Protein AF-A0A3N5F627-F1 (afdb_monomer_lite)

Foldseek 3Di:
DDDDPDDPDPDPVPDDAQADPDWDADPVGDTGRPNDHAEEDEQEADPPLLVDPVSVVVSCCVRVVVVVVVCVVVVPPHHHYDYDDDPSCVVPVD

Sequence (94 aa):
MKLTDTMAYSSPEEMMFGSAKKPVVTRDGLTIGGGLVIPEIVSHPRPGSEQTIKILLREFERANGDALERCVVVGHPAIVLENEHVFQMTHNPE

Structure (mmCIF, N/CA/C/O backbone):
data_AF-A0A3N5F627-F1
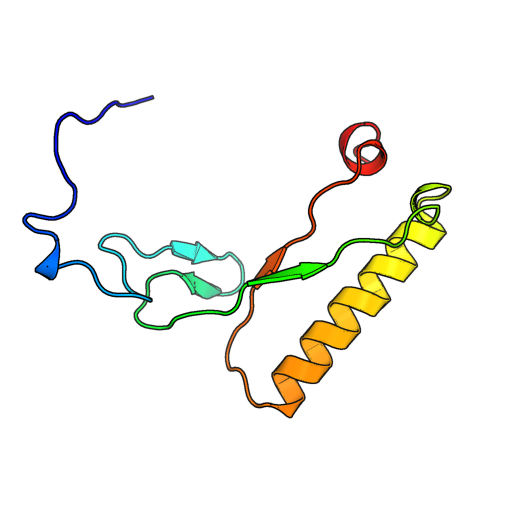#
_entry.id   AF-A0A3N5F627-F1
#
loop_
_atom_site.group_PDB
_atom_site.id
_atom_site.type_symbol
_atom_site.label_atom_id
_atom_site.label_alt_id
_atom_site.label_comp_id
_atom_site.label_asym_id
_atom_site.label_entity_id
_atom_site.label_seq_id
_atom_site.pdbx_PDB_ins_code
_atom_site.Cartn_x
_atom_site.Cartn_y
_atom_site.Cartn_z
_atom_site.occupancy
_atom_site.B_iso_or_equiv
_atom_site.auth_seq_id
_atom_site.auth_comp_id
_atom_site.auth_asym_id
_atom_site.auth_atom_id
_atom_site.pdbx_PDB_model_num
ATOM 1 N N . MET A 1 1 ? -25.882 -0.628 -5.934 1.00 73.56 1 MET A N 1
ATOM 2 C CA . MET A 1 1 ? -25.083 -0.052 -4.829 1.00 73.56 1 MET A CA 1
ATOM 3 C C . MET A 1 1 ? -26.037 0.327 -3.706 1.00 73.56 1 MET A C 1
ATOM 5 O O . MET A 1 1 ? -27.055 0.939 -4.004 1.00 73.56 1 MET A O 1
ATOM 9 N N . LYS A 1 2 ? -25.776 -0.079 -2.458 1.00 90.12 2 LYS A N 1
ATOM 10 C CA . LYS A 1 2 ? -26.602 0.327 -1.310 1.00 90.12 2 LYS A CA 1
ATOM 11 C C . LYS A 1 2 ? -26.024 1.621 -0.742 1.00 90.12 2 LYS A C 1
ATOM 13 O O . LYS A 1 2 ? -24.860 1.635 -0.357 1.00 90.12 2 LYS A O 1
ATOM 18 N N . LEU A 1 3 ? -26.817 2.686 -0.739 1.00 93.25 3 LEU A N 1
ATOM 19 C CA . LEU A 1 3 ? -26.440 3.951 -0.109 1.00 93.25 3 LEU A CA 1
ATOM 20 C C . LEU A 1 3 ? -26.669 3.867 1.408 1.00 93.25 3 LEU A C 1
ATOM 22 O O . LEU A 1 3 ? -27.472 3.052 1.867 1.00 93.25 3 LEU A O 1
ATOM 26 N N . THR A 1 4 ? -25.945 4.687 2.169 1.00 93.19 4 THR A N 1
ATOM 27 C CA . THR A 1 4 ? -26.111 4.835 3.622 1.00 93.19 4 THR A CA 1
ATOM 28 C C . THR A 1 4 ? -26.451 6.282 3.954 1.00 93.19 4 THR A C 1
ATOM 30 O O . THR A 1 4 ? -25.851 7.200 3.401 1.00 93.19 4 THR A O 1
ATOM 33 N N . ASP A 1 5 ? -27.406 6.465 4.855 1.00 96.38 5 ASP A N 1
ATOM 34 C CA . ASP A 1 5 ? -27.791 7.723 5.503 1.00 96.38 5 ASP A CA 1
ATOM 35 C C . ASP A 1 5 ? -27.338 7.767 6.976 1.00 96.38 5 ASP A C 1
ATOM 37 O O . ASP A 1 5 ? -27.676 8.688 7.716 1.00 96.38 5 ASP A O 1
ATOM 41 N N . THR A 1 6 ? -26.545 6.777 7.402 1.00 96.19 6 THR A N 1
ATOM 42 C CA . THR A 1 6 ? -26.024 6.645 8.769 1.00 96.19 6 THR A CA 1
ATOM 43 C C . THR A 1 6 ? -24.500 6.651 8.807 1.00 96.19 6 THR A C 1
ATOM 45 O O . THR A 1 6 ? -23.829 6.245 7.850 1.00 96.19 6 THR A O 1
ATOM 48 N N . MET A 1 7 ? -23.957 7.082 9.948 1.00 96.12 7 MET A N 1
ATOM 49 C CA . MET A 1 7 ? -22.527 7.041 10.244 1.00 96.12 7 MET A CA 1
ATOM 50 C C . MET A 1 7 ? -22.132 5.684 10.828 1.00 96.12 7 MET A C 1
ATOM 52 O O . MET A 1 7 ? -22.847 5.108 11.645 1.00 96.12 7 MET A O 1
ATOM 56 N N . ALA A 1 8 ? -20.959 5.178 10.438 1.00 96.00 8 ALA A N 1
ATOM 57 C CA . ALA A 1 8 ? -20.427 3.936 10.998 1.00 96.00 8 ALA A CA 1
ATOM 58 C C . ALA A 1 8 ? -19.998 4.093 12.470 1.00 96.00 8 ALA A C 1
ATOM 60 O O . ALA A 1 8 ? -20.060 3.127 13.230 1.00 96.00 8 ALA A O 1
ATOM 61 N N . TYR A 1 9 ? -19.573 5.290 12.876 1.00 97.25 9 TYR A N 1
ATOM 62 C CA . TYR A 1 9 ? -19.148 5.642 14.233 1.00 97.25 9 TYR A CA 1
ATOM 63 C C . TYR A 1 9 ? -20.165 6.583 14.881 1.00 97.25 9 TYR A C 1
ATOM 65 O O . TYR A 1 9 ? -20.757 7.405 14.181 1.00 97.25 9 TYR A O 1
ATOM 73 N N . SER A 1 10 ? -20.371 6.460 16.196 1.00 96.56 10 SER A N 1
ATOM 74 C CA . SER A 1 10 ? -21.312 7.319 16.939 1.00 96.56 10 SER A CA 1
ATOM 75 C C . SER A 1 10 ? -20.752 8.720 17.152 1.00 96.56 10 SER A C 1
ATOM 77 O O . SER A 1 10 ? -21.510 9.684 17.221 1.00 96.56 10 SER A O 1
ATOM 79 N N . SER A 1 11 ? -19.427 8.820 17.273 1.00 97.62 11 SER A N 1
ATOM 80 C CA . SER A 1 11 ? -18.711 10.071 17.477 1.00 97.62 11 SER A CA 1
ATOM 81 C C . SER A 1 11 ? -17.287 10.003 16.898 1.00 97.62 11 SER A C 1
ATOM 83 O O . SER A 1 11 ? -16.766 8.903 16.674 1.00 97.62 11 SER A O 1
ATOM 85 N N . PRO A 1 12 ? -16.643 11.153 16.632 1.00 96.62 12 PRO A N 1
ATOM 86 C CA . PRO A 1 12 ? -15.265 11.202 16.141 1.00 96.62 12 PRO A CA 1
ATOM 87 C C . PRO A 1 12 ? -14.243 10.593 17.108 1.00 96.62 12 PRO A C 1
ATOM 89 O O . PRO A 1 12 ? -13.232 10.056 16.668 1.00 96.62 12 PRO A O 1
ATOM 92 N N . GLU A 1 13 ? -14.504 10.640 18.415 1.00 97.50 13 GLU A N 1
ATOM 93 C CA . GLU A 1 13 ? -13.606 10.128 19.458 1.00 97.50 13 GLU A CA 1
ATOM 94 C C . GLU A 1 13 ? -13.459 8.597 19.419 1.00 97.50 13 GLU A C 1
ATOM 96 O O . GLU A 1 13 ? -12.483 8.060 19.936 1.00 97.50 13 GLU A O 1
ATOM 101 N N . GLU A 1 14 ? -14.396 7.881 18.785 1.00 96.94 14 GLU A N 1
ATOM 102 C CA . GLU A 1 14 ? -14.280 6.436 18.548 1.00 96.94 14 GLU A CA 1
ATOM 103 C C . GLU A 1 14 ? -13.297 6.085 17.414 1.00 96.94 14 GLU A C 1
ATOM 105 O O . GLU A 1 14 ? -12.960 4.911 17.230 1.00 96.94 14 GLU A O 1
ATOM 110 N N . MET A 1 15 ? -12.872 7.061 16.605 1.00 97.38 15 MET A N 1
ATOM 111 C CA . MET A 1 15 ? -12.019 6.829 15.440 1.00 97.38 15 MET A CA 1
ATOM 112 C C . MET A 1 15 ? -10.540 6.848 15.836 1.00 97.38 15 MET A C 1
ATOM 114 O O . MET A 1 15 ? -10.041 7.826 16.382 1.00 97.38 15 MET A O 1
ATOM 118 N N . MET A 1 16 ? -9.820 5.773 15.509 1.00 96.69 16 MET A N 1
ATOM 119 C CA . MET A 1 16 ? -8.410 5.595 15.866 1.00 96.69 16 MET A CA 1
ATOM 120 C C . MET A 1 16 ? -7.611 5.055 14.677 1.00 96.69 16 MET A C 1
ATOM 122 O O . MET A 1 16 ? -8.029 4.093 14.025 1.00 96.69 16 MET A O 1
ATOM 126 N N . PHE A 1 17 ? -6.437 5.641 14.415 1.00 97.88 17 PHE A N 1
ATOM 127 C CA . PHE A 1 17 ? -5.536 5.184 13.353 1.00 97.88 17 PHE A CA 1
ATOM 128 C C . PHE A 1 17 ? -5.176 3.703 13.507 1.00 97.88 17 PHE A C 1
ATOM 130 O O . PHE A 1 17 ? -4.992 3.198 14.612 1.00 97.88 17 PHE A O 1
ATOM 137 N N . GLY A 1 18 ? -5.084 3.003 12.375 1.00 96.88 18 GLY A N 1
ATOM 138 C CA . GLY A 1 18 ? -4.773 1.573 12.333 1.00 96.88 18 GLY A CA 1
ATOM 139 C C . GLY A 1 18 ? -5.948 0.657 12.684 1.00 96.88 18 GLY A C 1
ATOM 140 O O . GLY A 1 18 ? -5.814 -0.556 12.540 1.00 96.88 18 GLY A O 1
ATOM 141 N N . SER A 1 19 ? -7.106 1.192 13.090 1.00 97.69 19 SER A N 1
ATOM 142 C CA . SER A 1 19 ? -8.293 0.409 13.455 1.00 97.69 19 SER A CA 1
ATOM 143 C C . SER A 1 19 ? -9.517 0.766 12.605 1.00 97.69 19 SER A C 1
ATOM 145 O O . SER A 1 19 ? -9.712 1.921 12.230 1.00 97.69 19 SER A O 1
ATOM 147 N N . ALA A 1 20 ? -10.362 -0.222 12.308 1.00 97.94 20 ALA A N 1
ATOM 148 C CA . ALA A 1 20 ? -11.629 -0.025 11.605 1.00 97.94 20 ALA A CA 1
ATOM 149 C C . ALA A 1 20 ? -12.723 -0.941 12.177 1.00 97.94 20 ALA A C 1
ATOM 151 O O . ALA A 1 20 ? -12.439 -2.071 12.565 1.00 97.94 20 ALA A O 1
ATOM 152 N N . LYS A 1 21 ? -13.999 -0.515 12.165 1.00 96.94 21 LYS A N 1
ATOM 153 C CA . LYS A 1 21 ? -15.131 -1.383 12.584 1.00 96.94 21 LYS A CA 1
ATOM 154 C C . LYS A 1 21 ? -15.284 -2.647 11.728 1.00 96.94 21 LYS A C 1
ATOM 156 O O . LYS A 1 21 ? -15.925 -3.603 12.155 1.00 96.94 21 LYS A O 1
ATOM 161 N N . LYS A 1 22 ? -14.739 -2.634 10.510 1.00 96.88 22 LYS A N 1
ATOM 162 C CA . LYS A 1 22 ? -14.742 -3.759 9.568 1.00 96.88 22 LYS A CA 1
ATOM 163 C C . LYS A 1 22 ? -13.346 -3.902 8.948 1.00 96.88 22 LYS A C 1
ATOM 165 O O . LYS A 1 22 ? -13.137 -3.387 7.851 1.00 96.88 22 LYS A O 1
ATOM 170 N N . PRO A 1 23 ? -12.387 -4.525 9.656 1.00 98.00 23 PRO A N 1
ATOM 171 C CA . PRO A 1 23 ? -11.056 -4.781 9.116 1.00 98.00 23 PRO A CA 1
ATOM 172 C C . PRO A 1 23 ? -11.123 -5.659 7.862 1.00 98.00 23 PRO A C 1
ATOM 174 O O . PRO A 1 23 ? -12.053 -6.453 7.701 1.00 98.00 23 PRO A O 1
ATOM 177 N N . VAL A 1 24 ? -10.126 -5.533 6.990 1.00 98.00 24 VAL A N 1
ATOM 178 C CA . VAL A 1 24 ? -10.030 -6.300 5.740 1.00 98.00 24 VAL A CA 1
ATOM 179 C C . VAL A 1 24 ? -8.793 -7.180 5.787 1.00 98.00 24 VAL A C 1
ATOM 181 O O . VAL A 1 24 ? -7.696 -6.691 6.041 1.00 98.00 24 VAL A O 1
ATOM 184 N N . VAL A 1 25 ? -8.970 -8.472 5.519 1.00 97.94 25 VAL A N 1
ATOM 185 C CA . VAL A 1 25 ? -7.865 -9.424 5.375 1.00 97.94 25 VAL A CA 1
ATOM 186 C C . VAL A 1 25 ? -7.555 -9.574 3.889 1.00 97.94 25 VAL A C 1
ATOM 188 O O . VAL A 1 25 ? -8.443 -9.908 3.102 1.00 97.94 25 VAL A O 1
ATOM 191 N N . THR A 1 26 ? -6.316 -9.294 3.493 1.00 96.44 26 THR A N 1
ATOM 192 C CA . THR A 1 26 ? -5.860 -9.488 2.113 1.00 96.44 26 THR A CA 1
ATOM 193 C C . THR A 1 26 ? -5.665 -10.975 1.814 1.00 96.44 26 THR A C 1
ATOM 195 O O . THR A 1 26 ? -5.611 -11.813 2.715 1.00 96.44 26 THR A O 1
ATOM 198 N N . ARG A 1 27 ? -5.517 -11.319 0.530 1.00 94.69 27 ARG A N 1
ATOM 199 C CA . ARG A 1 27 ? -5.269 -12.701 0.084 1.00 94.69 27 ARG A CA 1
ATOM 200 C C . ARG A 1 27 ? -4.058 -13.344 0.775 1.00 94.69 27 ARG A C 1
ATOM 202 O O . ARG A 1 27 ? -4.097 -14.532 1.068 1.00 94.69 27 ARG A O 1
ATOM 209 N N . ASP A 1 28 ? -3.023 -12.551 1.049 1.00 90.50 28 ASP A N 1
ATOM 210 C CA . ASP A 1 28 ? -1.759 -12.999 1.644 1.00 90.50 28 ASP A CA 1
ATOM 211 C C . ASP A 1 28 ? -1.735 -12.846 3.184 1.00 90.50 28 ASP A C 1
ATOM 213 O O . ASP A 1 28 ? -0.687 -12.953 3.814 1.00 90.50 28 ASP A O 1
ATOM 217 N N . GLY A 1 29 ? -2.899 -12.617 3.811 1.00 95.25 29 GLY A N 1
ATOM 218 C CA . GLY A 1 29 ? -3.087 -12.675 5.267 1.00 95.25 29 GLY A CA 1
ATOM 219 C C . GLY A 1 29 ? -2.845 -11.368 6.030 1.00 95.25 29 GLY A C 1
ATOM 220 O O . GLY A 1 29 ? -3.033 -11.330 7.247 1.00 95.25 29 GLY A O 1
ATOM 221 N N . LEU A 1 30 ? -2.480 -10.277 5.349 1.00 95.81 30 LEU A N 1
ATOM 222 C CA . LEU A 1 30 ? -2.337 -8.961 5.977 1.00 95.81 30 LEU A CA 1
ATOM 223 C C . LEU A 1 30 ? -3.710 -8.422 6.403 1.00 95.81 30 LEU A C 1
ATOM 225 O O . LEU A 1 30 ? -4.639 -8.405 5.601 1.00 95.81 30 LEU A O 1
ATOM 229 N N . THR A 1 31 ? -3.842 -7.943 7.643 1.00 97.81 31 THR A N 1
ATOM 230 C CA . THR A 1 31 ? -5.095 -7.347 8.140 1.00 97.81 31 THR A CA 1
ATOM 231 C C . THR A 1 31 ? -4.996 -5.823 8.198 1.00 97.81 31 THR A C 1
ATOM 233 O O . THR A 1 31 ? -4.310 -5.270 9.056 1.00 97.81 31 THR A O 1
ATOM 236 N N . ILE A 1 32 ? -5.725 -5.137 7.320 1.00 98.00 32 ILE A N 1
ATOM 237 C CA . ILE A 1 32 ? -5.827 -3.674 7.278 1.00 98.00 32 ILE A CA 1
ATOM 238 C C . ILE A 1 32 ? -6.956 -3.226 8.214 1.00 98.00 32 ILE A C 1
ATOM 240 O O . ILE A 1 32 ? -8.068 -3.756 8.161 1.00 98.00 32 ILE A O 1
ATOM 244 N N . GLY A 1 33 ? -6.675 -2.255 9.089 1.00 97.81 33 GLY A N 1
ATOM 245 C CA . GLY A 1 33 ? -7.617 -1.813 10.126 1.00 97.81 33 GLY A CA 1
ATOM 246 C C . GLY A 1 33 ? -7.692 -2.746 11.344 1.00 97.81 33 GLY A C 1
ATOM 247 O O . GLY A 1 33 ? -8.636 -2.644 12.125 1.00 97.81 33 GLY A O 1
ATOM 248 N N . GLY A 1 34 ? -6.728 -3.662 11.500 1.00 96.94 34 GLY A N 1
ATOM 249 C CA . GLY A 1 34 ? -6.661 -4.655 12.582 1.00 96.94 34 GLY A CA 1
ATOM 250 C C . GLY A 1 34 ? -5.937 -4.205 13.858 1.00 96.94 34 GLY A C 1
ATOM 251 O O . GLY A 1 34 ? -5.609 -5.048 14.686 1.00 96.94 34 GLY A O 1
ATOM 252 N N . GLY A 1 35 ? -5.654 -2.910 14.016 1.00 97.06 35 GLY A N 1
ATOM 253 C CA . GLY A 1 35 ? -4.944 -2.342 15.171 1.00 97.06 35 GLY A CA 1
ATOM 254 C C . GLY A 1 35 ? -3.486 -1.948 14.905 1.00 97.06 35 GLY A C 1
ATOM 255 O O . GLY A 1 35 ? -2.798 -1.531 15.830 1.00 97.06 35 GLY A O 1
ATOM 256 N N . LEU A 1 36 ? -3.016 -2.047 13.657 1.00 95.62 36 LEU A N 1
ATOM 257 C CA . LEU A 1 36 ? -1.682 -1.622 13.232 1.00 95.62 36 LEU A CA 1
ATOM 258 C C . LEU A 1 36 ? -1.795 -0.612 12.084 1.00 95.62 36 LEU A C 1
ATOM 260 O O . LEU A 1 36 ? -2.560 -0.819 11.142 1.00 95.62 36 LEU A O 1
ATOM 264 N N . VAL A 1 37 ? -1.013 0.467 12.151 1.00 96.81 37 VAL A N 1
ATOM 265 C CA . VAL A 1 37 ? -0.802 1.370 11.012 1.00 96.81 37 VAL A CA 1
ATOM 266 C C . VAL A 1 37 ? 0.268 0.755 10.116 1.00 96.81 37 VAL A C 1
ATOM 268 O O . VAL A 1 37 ? 1.382 0.500 10.569 1.00 96.81 37 VAL A O 1
ATOM 271 N N . ILE A 1 38 ? -0.085 0.496 8.860 1.00 96.88 38 ILE A N 1
ATOM 272 C CA . ILE A 1 38 ? 0.782 -0.159 7.879 1.00 96.88 38 ILE A CA 1
ATOM 273 C C . ILE A 1 38 ? 1.263 0.911 6.894 1.00 96.88 38 ILE A C 1
ATOM 275 O O . ILE A 1 38 ? 0.426 1.669 6.402 1.00 96.88 38 ILE A O 1
ATOM 279 N N . PRO A 1 39 ? 2.573 1.011 6.607 1.00 95.81 39 PRO A N 1
ATOM 280 C CA . PRO A 1 39 ? 3.056 1.923 5.582 1.00 95.81 39 PRO A CA 1
ATOM 281 C C . PRO A 1 39 ? 2.623 1.445 4.194 1.00 95.81 39 PRO A C 1
ATOM 283 O O . PRO A 1 39 ? 2.773 0.270 3.855 1.00 95.81 39 PRO A O 1
ATOM 286 N N . GLU A 1 40 ? 2.141 2.384 3.391 1.00 97.06 40 GLU A N 1
ATOM 287 C CA . GLU A 1 40 ? 1.878 2.209 1.967 1.00 97.06 40 GLU A CA 1
ATOM 288 C C . GLU A 1 40 ? 2.923 3.006 1.187 1.00 97.06 40 GLU A C 1
ATOM 290 O O . GLU A 1 40 ? 3.076 4.213 1.387 1.00 97.06 40 GLU A O 1
ATOM 295 N N . ILE A 1 41 ? 3.712 2.308 0.372 1.00 96.50 41 ILE A N 1
ATOM 296 C CA . ILE A 1 41 ? 4.784 2.903 -0.427 1.00 96.50 41 ILE A CA 1
ATOM 297 C C . ILE A 1 41 ? 4.361 2.841 -1.887 1.00 96.50 41 ILE A C 1
ATOM 299 O O . ILE A 1 41 ? 4.143 1.758 -2.431 1.00 96.50 41 ILE A O 1
ATOM 303 N N . VAL A 1 42 ? 4.287 4.015 -2.510 1.00 95.69 42 VAL A N 1
ATOM 304 C CA . VAL A 1 42 ? 3.964 4.162 -3.928 1.00 95.69 42 VAL A CA 1
ATOM 305 C C . VAL A 1 42 ? 5.261 4.252 -4.726 1.00 95.69 42 VAL A C 1
ATOM 307 O O . VAL A 1 42 ? 6.020 5.217 -4.591 1.00 95.69 42 VAL A O 1
ATOM 310 N N . SER A 1 43 ? 5.524 3.250 -5.560 1.00 90.06 43 SER A N 1
ATOM 311 C CA . SER A 1 43 ? 6.671 3.247 -6.472 1.00 90.06 43 SER A CA 1
ATOM 312 C C . SER A 1 43 ? 6.243 3.791 -7.830 1.00 90.06 43 SER A C 1
ATOM 314 O O . SER A 1 43 ? 5.335 3.247 -8.452 1.00 90.06 43 SER A O 1
ATOM 316 N N . HIS A 1 44 ? 6.918 4.833 -8.324 1.00 89.94 44 HIS A N 1
ATOM 317 C CA . HIS A 1 44 ? 6.637 5.395 -9.647 1.00 89.94 44 HIS A CA 1
ATOM 318 C C . HIS A 1 44 ? 7.814 5.169 -10.609 1.00 89.94 44 HIS A C 1
ATOM 320 O O . HIS A 1 44 ? 8.958 5.472 -10.249 1.00 89.94 44 HIS A O 1
ATOM 326 N N . PRO A 1 45 ? 7.575 4.655 -11.831 1.00 92.25 45 PRO A N 1
ATOM 327 C CA . PRO A 1 45 ? 8.637 4.459 -12.807 1.00 92.25 45 PRO A CA 1
ATOM 328 C C . PRO A 1 45 ? 9.187 5.810 -13.273 1.00 92.25 45 PRO A C 1
ATOM 330 O O . PRO A 1 45 ? 8.476 6.812 -13.357 1.00 92.25 45 PRO A O 1
ATOM 333 N N . ARG A 1 46 ? 10.479 5.851 -13.605 1.00 91.25 46 ARG A N 1
ATOM 334 C CA . ARG A 1 46 ? 11.093 7.078 -14.128 1.00 91.25 46 ARG A CA 1
ATOM 335 C C . ARG A 1 46 ? 10.543 7.400 -15.523 1.00 91.25 46 ARG A C 1
ATOM 337 O O . ARG A 1 46 ? 10.410 6.466 -16.319 1.00 91.25 46 ARG A O 1
ATOM 344 N N . PRO A 1 47 ? 10.329 8.685 -15.864 1.00 91.69 47 PRO A N 1
ATOM 345 C CA . PRO A 1 47 ? 9.881 9.076 -17.198 1.00 91.69 47 PRO A CA 1
ATOM 346 C C . PRO A 1 47 ? 10.753 8.477 -18.309 1.00 91.69 47 PRO A C 1
ATOM 348 O O . PRO A 1 47 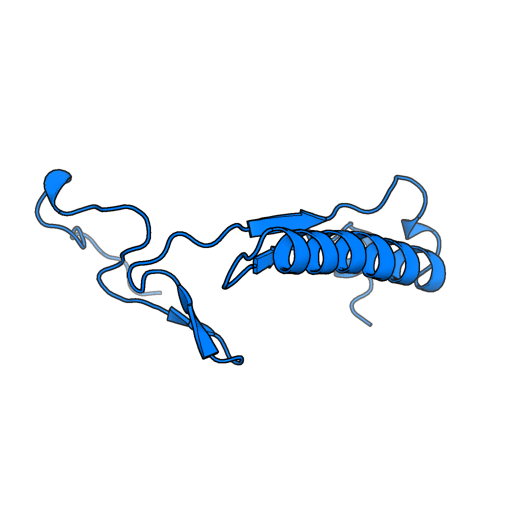? 11.983 8.512 -18.224 1.00 91.69 47 PRO A O 1
ATOM 351 N N . GLY A 1 48 ? 10.119 7.940 -19.349 1.00 90.06 48 GLY A N 1
ATOM 352 C CA . GLY A 1 48 ? 10.769 7.253 -20.465 1.00 90.06 48 GLY A CA 1
ATOM 353 C C . GLY A 1 48 ? 10.992 5.753 -20.248 1.00 90.06 48 GLY A C 1
ATOM 354 O O . GLY A 1 48 ? 11.370 5.056 -21.190 1.00 90.06 48 GLY A O 1
ATOM 355 N N . SER A 1 49 ? 10.740 5.222 -19.051 1.00 90.69 49 SER A N 1
ATOM 356 C CA . SER A 1 49 ? 10.865 3.781 -18.777 1.00 90.69 49 SER A CA 1
ATOM 357 C C . SER A 1 49 ? 9.678 2.973 -19.305 1.00 90.69 49 SER A C 1
ATOM 359 O O . SER A 1 49 ? 9.788 1.774 -19.550 1.00 90.69 49 SER A O 1
ATOM 361 N N . GLU A 1 50 ? 8.559 3.649 -19.548 1.00 90.56 50 GLU A N 1
ATOM 362 C CA . GLU A 1 50 ? 7.329 3.127 -20.140 1.00 90.56 50 GLU A CA 1
ATOM 363 C C . GLU A 1 50 ? 7.431 2.847 -21.650 1.00 90.56 50 GLU A C 1
ATOM 365 O O . GLU A 1 50 ? 6.484 2.341 -22.246 1.00 90.56 50 GLU A O 1
ATOM 370 N N . GLN A 1 51 ? 8.576 3.141 -22.282 1.00 90.56 51 GLN A N 1
ATOM 371 C CA . GLN A 1 51 ? 8.795 2.915 -23.718 1.00 90.56 51 GLN A CA 1
ATOM 372 C C . GLN A 1 51 ? 8.700 1.440 -24.122 1.00 90.56 51 GLN A C 1
ATOM 374 O O . GLN A 1 51 ? 8.348 1.131 -25.259 1.00 90.56 51 GLN A O 1
ATOM 379 N N . THR A 1 52 ? 9.043 0.523 -23.213 1.00 92.50 52 THR A N 1
ATOM 380 C CA . THR A 1 52 ? 8.895 -0.920 -23.434 1.00 92.50 52 THR A CA 1
ATOM 381 C C . THR A 1 52 ? 8.499 -1.609 -22.135 1.00 92.50 52 THR A C 1
ATOM 383 O O . THR A 1 52 ? 8.996 -1.244 -21.067 1.00 92.50 52 THR A O 1
ATOM 386 N N . ILE A 1 53 ? 7.696 -2.674 -22.226 1.00 92.56 53 ILE A N 1
ATOM 387 C CA . ILE A 1 53 ? 7.305 -3.484 -21.060 1.00 92.56 53 ILE A CA 1
ATOM 388 C C . ILE A 1 53 ? 8.521 -4.019 -20.291 1.00 92.56 53 ILE A C 1
ATOM 390 O O . ILE A 1 53 ? 8.532 -4.041 -19.068 1.00 92.56 53 ILE A O 1
ATOM 394 N N . LYS A 1 54 ? 9.600 -4.378 -20.997 1.00 94.69 54 LYS A N 1
ATOM 395 C CA . LYS A 1 54 ? 10.823 -4.905 -20.382 1.00 94.69 54 LYS A CA 1
ATOM 396 C C . LYS A 1 54 ? 11.517 -3.879 -19.485 1.00 94.69 54 LYS A C 1
ATOM 398 O O . LYS A 1 54 ? 12.019 -4.245 -18.426 1.00 94.69 54 LYS A O 1
ATOM 403 N N . ILE A 1 55 ? 11.598 -2.622 -19.923 1.00 94.88 55 ILE A N 1
ATOM 404 C CA . ILE A 1 55 ? 12.214 -1.556 -19.122 1.00 94.88 55 ILE A CA 1
ATOM 405 C C . ILE A 1 55 ? 11.296 -1.219 -17.946 1.00 94.88 55 ILE A C 1
ATOM 407 O O . ILE A 1 55 ? 11.773 -1.160 -16.816 1.00 94.88 55 ILE A O 1
ATOM 411 N N . LEU A 1 56 ? 9.991 -1.102 -18.193 1.00 94.19 56 LEU A N 1
ATOM 412 C CA . LEU A 1 56 ? 8.998 -0.801 -17.167 1.00 94.19 56 LEU A CA 1
ATOM 413 C C . LEU A 1 56 ? 8.984 -1.844 -16.038 1.00 94.19 56 LEU A C 1
ATOM 415 O O . LEU A 1 56 ? 9.055 -1.482 -14.866 1.00 94.19 56 LEU A O 1
ATOM 419 N N . LEU A 1 57 ? 8.979 -3.137 -16.380 1.00 93.62 57 LEU A N 1
ATOM 420 C CA . LEU A 1 57 ? 9.056 -4.228 -15.402 1.00 93.62 57 LEU A CA 1
ATOM 421 C C . LEU A 1 57 ? 10.337 -4.154 -14.567 1.00 93.62 57 LEU A C 1
ATOM 423 O O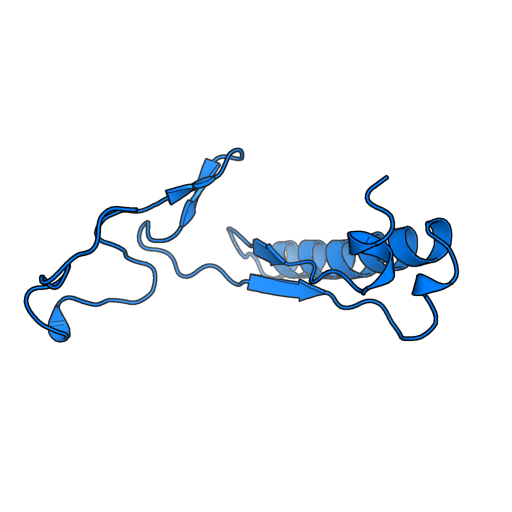 . LEU A 1 57 ? 10.286 -4.324 -13.353 1.00 93.62 57 LEU A O 1
ATOM 427 N N . ARG A 1 58 ? 11.476 -3.855 -15.201 1.00 95.25 58 ARG A N 1
ATOM 428 C CA . ARG A 1 58 ? 12.763 -3.739 -14.505 1.00 95.25 58 ARG A CA 1
ATOM 429 C C . ARG A 1 58 ? 12.799 -2.553 -13.539 1.00 95.25 58 ARG A C 1
ATOM 431 O O . ARG A 1 58 ? 13.433 -2.646 -12.490 1.00 95.25 58 ARG A O 1
ATOM 438 N N . GLU A 1 59 ? 12.140 -1.448 -13.880 1.00 94.69 59 GLU A N 1
ATOM 439 C CA . GLU A 1 59 ? 12.005 -0.310 -12.968 1.00 94.69 59 GLU A CA 1
ATOM 440 C C . GLU A 1 59 ? 11.184 -0.672 -11.733 1.00 94.69 59 GLU A C 1
ATOM 442 O O . GLU A 1 59 ? 11.629 -0.405 -10.618 1.00 94.69 59 GLU A O 1
ATO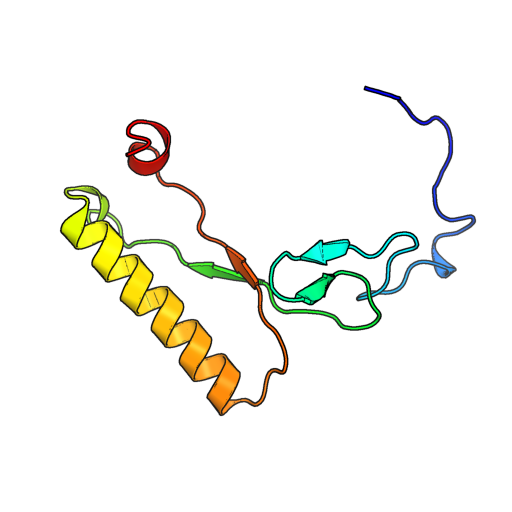M 447 N N . PHE A 1 60 ? 10.028 -1.316 -11.917 1.00 95.62 60 PHE A N 1
ATOM 448 C CA . PHE A 1 60 ? 9.194 -1.744 -10.794 1.00 95.62 60 PHE A CA 1
ATOM 449 C C . PHE A 1 60 ? 9.874 -2.811 -9.940 1.00 95.62 60 PHE A C 1
ATOM 451 O O . PHE A 1 60 ? 9.813 -2.723 -8.719 1.00 95.62 60 PHE A O 1
ATOM 458 N N . GLU A 1 61 ? 10.556 -3.784 -10.550 1.00 96.06 61 GLU A N 1
ATOM 459 C CA . GLU A 1 61 ? 11.326 -4.802 -9.825 1.00 96.06 61 GLU A CA 1
ATOM 460 C C . GLU A 1 61 ? 12.364 -4.153 -8.905 1.00 96.06 61 GLU A C 1
ATOM 462 O O . GLU A 1 61 ? 12.450 -4.495 -7.726 1.00 96.06 61 GLU A O 1
ATOM 467 N N . ARG A 1 62 ? 13.101 -3.161 -9.419 1.00 96.06 62 ARG A N 1
ATOM 468 C CA . ARG A 1 62 ? 14.082 -2.422 -8.626 1.00 96.06 62 ARG A CA 1
ATOM 469 C C . ARG A 1 62 ? 13.423 -1.595 -7.523 1.00 96.06 62 ARG A C 1
ATOM 471 O O . ARG A 1 62 ? 13.817 -1.719 -6.373 1.00 96.06 62 ARG A O 1
ATOM 478 N N . ALA A 1 63 ? 12.438 -0.762 -7.857 1.00 95.25 63 ALA A N 1
ATOM 479 C CA . ALA A 1 63 ? 11.819 0.146 -6.890 1.00 95.25 63 ALA A CA 1
ATOM 480 C C . ALA A 1 63 ? 11.118 -0.617 -5.753 1.00 95.25 63 ALA A C 1
ATOM 482 O O . ALA A 1 63 ? 11.309 -0.308 -4.576 1.00 95.25 63 ALA A O 1
ATOM 483 N N . ASN A 1 64 ? 10.365 -1.663 -6.101 1.00 96.88 64 ASN A N 1
ATOM 484 C CA . ASN A 1 64 ? 9.667 -2.499 -5.129 1.00 96.88 64 ASN A CA 1
ATOM 485 C C . ASN A 1 64 ? 10.647 -3.364 -4.325 1.00 96.88 64 ASN A C 1
ATOM 487 O O . ASN A 1 64 ? 10.449 -3.543 -3.124 1.00 96.88 64 ASN A O 1
ATOM 491 N N . GLY A 1 65 ? 11.720 -3.854 -4.955 1.00 97.06 65 GLY A N 1
ATOM 492 C CA . GLY A 1 65 ? 12.811 -4.554 -4.278 1.00 97.06 65 GLY A CA 1
ATOM 493 C C . GLY A 1 65 ? 13.506 -3.680 -3.232 1.00 97.06 65 GLY A C 1
ATOM 494 O O . GLY A 1 65 ? 13.608 -4.089 -2.077 1.00 97.06 65 GLY A O 1
ATOM 495 N N . ASP A 1 66 ? 13.894 -2.457 -3.603 1.00 96.69 66 ASP A N 1
ATOM 496 C CA . ASP A 1 66 ? 14.551 -1.496 -2.707 1.00 96.69 66 ASP A CA 1
ATOM 497 C C . ASP A 1 66 ? 13.639 -1.139 -1.509 1.00 96.69 66 ASP A C 1
ATOM 499 O O . ASP A 1 66 ? 14.097 -1.055 -0.363 1.00 96.69 66 ASP A O 1
ATOM 503 N N . ALA A 1 67 ? 12.330 -0.974 -1.746 1.00 96.38 67 ALA A N 1
ATOM 504 C CA . ALA A 1 67 ? 11.347 -0.725 -0.691 1.00 96.38 67 ALA A CA 1
ATOM 505 C C . ALA A 1 67 ? 11.222 -1.915 0.279 1.00 96.38 67 ALA A C 1
ATOM 507 O O . ALA A 1 67 ? 11.286 -1.731 1.499 1.00 96.38 67 ALA A O 1
ATOM 508 N N . LEU A 1 68 ? 11.098 -3.137 -0.251 1.00 96.06 68 LEU A N 1
ATOM 509 C CA . LEU A 1 68 ? 11.037 -4.367 0.545 1.00 96.06 68 LEU A CA 1
ATOM 510 C C . LEU A 1 68 ? 12.305 -4.564 1.379 1.00 96.06 68 LEU A C 1
ATOM 512 O O . LEU A 1 68 ? 12.213 -4.801 2.585 1.00 96.06 68 LEU A O 1
ATOM 516 N N . GLU A 1 69 ? 13.480 -4.428 0.759 1.00 97.62 69 GLU A N 1
ATOM 517 C CA . GLU A 1 69 ? 14.770 -4.561 1.437 1.00 97.62 69 GLU A CA 1
ATOM 518 C C . GLU A 1 69 ? 14.865 -3.573 2.598 1.00 97.62 69 GLU A C 1
ATOM 520 O O . GLU A 1 69 ? 15.182 -3.961 3.728 1.00 97.62 69 GLU A O 1
ATOM 525 N N . ARG A 1 70 ? 14.511 -2.303 2.362 1.00 96.75 70 ARG A N 1
ATOM 526 C CA . ARG A 1 70 ? 14.547 -1.294 3.418 1.00 96.75 70 ARG A CA 1
ATOM 527 C C . ARG A 1 70 ? 13.617 -1.654 4.570 1.00 96.75 70 ARG A C 1
ATOM 529 O O . ARG A 1 70 ? 14.042 -1.556 5.722 1.00 96.75 70 ARG A O 1
ATOM 536 N N . CYS A 1 71 ? 12.386 -2.069 4.283 1.00 96.06 71 CYS A N 1
ATOM 537 C CA . CYS A 1 71 ? 11.407 -2.428 5.305 1.00 96.06 71 CYS A CA 1
ATOM 538 C C . CYS A 1 71 ? 11.858 -3.620 6.156 1.00 96.06 71 CYS A C 1
ATOM 540 O O . CYS A 1 71 ? 11.685 -3.576 7.375 1.00 96.06 71 CYS A O 1
ATOM 542 N N . VAL A 1 72 ? 12.520 -4.615 5.559 1.00 96.69 72 VAL A N 1
ATOM 543 C CA . VAL A 1 72 ? 13.156 -5.713 6.305 1.00 96.69 72 VAL A CA 1
ATOM 544 C C . VAL A 1 72 ? 14.293 -5.190 7.186 1.00 96.69 72 VAL A C 1
ATOM 546 O O . VAL A 1 72 ? 14.322 -5.486 8.380 1.00 96.69 72 VAL A O 1
ATOM 549 N N . VAL A 1 73 ? 15.195 -4.366 6.640 1.00 98.00 73 VAL A N 1
ATOM 550 C CA . VAL A 1 73 ? 16.354 -3.818 7.373 1.00 98.00 73 VAL A CA 1
ATOM 551 C C . VAL A 1 73 ? 15.935 -3.000 8.597 1.00 98.00 73 VAL A C 1
ATOM 553 O O . VAL A 1 73 ? 16.577 -3.090 9.642 1.00 98.00 73 VAL A O 1
ATOM 556 N N . VAL A 1 74 ? 14.864 -2.207 8.495 1.00 96.25 74 VAL A N 1
ATOM 557 C CA . VAL A 1 74 ? 14.356 -1.394 9.616 1.00 96.25 74 VAL A CA 1
ATOM 558 C C . VAL A 1 74 ? 13.290 -2.103 10.462 1.00 96.25 74 VAL A C 1
ATOM 560 O O . VAL A 1 74 ? 12.702 -1.479 11.342 1.00 96.25 74 VAL A O 1
ATOM 563 N N . GLY A 1 75 ? 13.032 -3.391 10.216 1.00 95.75 75 GLY A N 1
ATOM 564 C CA . GLY A 1 75 ? 12.161 -4.219 11.053 1.00 95.75 75 GLY A CA 1
ATOM 565 C C . GLY A 1 75 ? 10.667 -3.899 10.958 1.00 95.75 75 GLY A C 1
ATOM 566 O O . GLY A 1 75 ? 9.950 -4.067 11.943 1.00 95.75 75 GLY 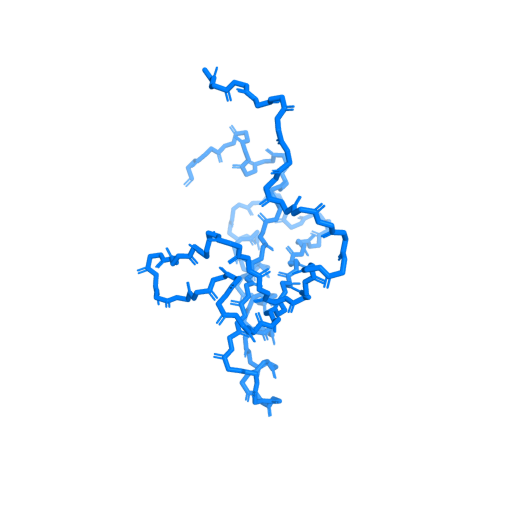A O 1
ATOM 567 N N . HIS A 1 76 ? 10.178 -3.432 9.804 1.00 95.81 76 HIS A N 1
ATOM 568 C CA . HIS A 1 76 ? 8.738 -3.260 9.601 1.00 95.81 76 HIS A CA 1
ATOM 569 C C . HIS A 1 76 ? 8.055 -4.631 9.462 1.00 95.81 76 HIS A C 1
ATOM 571 O O . HIS A 1 76 ? 8.460 -5.426 8.614 1.00 95.81 76 HIS A O 1
ATOM 577 N N . PRO A 1 77 ? 7.004 -4.920 10.251 1.00 94.06 77 PRO A N 1
ATOM 578 C CA . PRO A 1 77 ? 6.350 -6.230 10.245 1.00 94.06 77 PRO A CA 1
ATOM 579 C C . PRO A 1 77 ? 5.404 -6.436 9.052 1.00 94.06 77 PRO A C 1
ATOM 581 O O . PRO A 1 77 ? 5.022 -7.565 8.762 1.00 94.06 77 PRO A O 1
ATOM 584 N N . ALA A 1 78 ? 4.991 -5.353 8.391 1.00 95.31 78 ALA A N 1
ATOM 585 C CA . ALA A 1 78 ? 4.069 -5.361 7.265 1.00 95.31 78 ALA A CA 1
ATOM 586 C C . ALA A 1 78 ? 4.257 -4.106 6.408 1.00 95.31 78 ALA A C 1
ATOM 588 O O . ALA A 1 78 ? 4.622 -3.053 6.935 1.00 95.31 78 ALA A O 1
ATOM 589 N N . ILE A 1 79 ? 3.957 -4.222 5.112 1.00 95.88 79 ILE A N 1
ATOM 590 C CA . ILE A 1 79 ? 3.933 -3.112 4.154 1.00 95.88 79 ILE A CA 1
ATOM 591 C C . ILE A 1 79 ? 2.810 -3.313 3.134 1.00 95.88 79 ILE A C 1
ATOM 593 O O . ILE A 1 79 ? 2.377 -4.445 2.902 1.00 95.88 79 ILE A O 1
ATOM 597 N N . VAL A 1 80 ? 2.398 -2.228 2.486 1.00 96.62 80 VAL A N 1
ATOM 598 C CA . VAL A 1 80 ? 1.640 -2.243 1.231 1.00 96.62 80 VAL A CA 1
ATOM 599 C C . VAL A 1 80 ? 2.499 -1.577 0.156 1.00 96.62 80 VAL A C 1
ATOM 601 O O . VAL A 1 80 ? 3.077 -0.518 0.392 1.00 96.62 80 VAL A O 1
ATOM 604 N N . LEU A 1 81 ? 2.613 -2.218 -1.007 1.00 96.06 81 LEU A N 1
ATOM 605 C CA . LEU A 1 81 ? 3.212 -1.622 -2.198 1.00 96.06 81 LEU A CA 1
ATOM 606 C C . LEU A 1 81 ? 2.098 -1.273 -3.174 1.00 96.06 81 LEU A C 1
ATOM 608 O O . LEU A 1 81 ? 1.391 -2.165 -3.650 1.00 96.06 81 LEU A O 1
ATOM 612 N N . GLU A 1 82 ? 1.971 0.010 -3.478 1.00 96.38 82 GLU A N 1
ATOM 613 C CA . GLU A 1 82 ? 1.040 0.513 -4.478 1.00 96.38 82 GLU A CA 1
ATOM 614 C C . GLU A 1 82 ? 1.805 0.824 -5.769 1.00 96.38 82 GLU A C 1
ATOM 616 O O . GLU A 1 82 ? 2.827 1.513 -5.762 1.00 96.38 82 GLU A O 1
ATOM 621 N N . ASN A 1 83 ? 1.305 0.308 -6.894 1.00 94.06 83 ASN A N 1
ATOM 622 C CA . ASN A 1 83 ? 1.808 0.652 -8.220 1.00 94.06 83 ASN A CA 1
ATOM 623 C C . ASN A 1 83 ? 0.702 1.391 -8.974 1.00 94.06 83 ASN A C 1
ATOM 625 O O . ASN A 1 83 ? -0.205 0.769 -9.531 1.00 94.06 83 ASN A O 1
ATOM 629 N N . GLU A 1 84 ? 0.781 2.719 -9.000 1.00 94.50 84 GLU A N 1
ATOM 630 C CA . GLU A 1 84 ? -0.098 3.525 -9.840 1.00 94.50 84 GLU A CA 1
ATOM 631 C C . GLU A 1 84 ? 0.248 3.286 -11.312 1.00 94.50 84 GLU A C 1
ATOM 633 O O . GLU A 1 84 ? 1.383 3.480 -11.754 1.00 94.50 84 GLU A O 1
ATOM 638 N N . HIS A 1 85 ? -0.740 2.846 -12.087 1.00 94.44 85 HIS A N 1
ATOM 639 C CA . HIS A 1 85 ? -0.537 2.579 -13.502 1.00 94.44 85 HIS A CA 1
ATOM 640 C C . HIS A 1 85 ? -0.197 3.865 -14.263 1.00 94.44 85 HIS A C 1
ATOM 642 O O . HIS A 1 85 ? -0.963 4.831 -14.253 1.00 94.44 85 HIS A O 1
ATOM 648 N N . VAL A 1 86 ? 0.889 3.835 -15.039 1.00 93.50 86 VAL A N 1
ATOM 649 C CA . VAL A 1 86 ? 1.030 4.763 -16.168 1.00 93.50 86 VAL A CA 1
ATOM 650 C C . VAL A 1 86 ? 0.010 4.403 -17.250 1.00 93.50 86 VAL A C 1
ATOM 652 O O . VAL A 1 86 ? -0.463 3.266 -17.320 1.00 93.50 86 VAL A O 1
ATOM 655 N N . PHE A 1 87 ? -0.316 5.354 -18.128 1.00 94.00 87 PHE A N 1
ATOM 656 C CA . PHE A 1 87 ? -1.329 5.167 -19.175 1.00 94.00 87 PHE A CA 1
ATOM 657 C C . PHE A 1 87 ? -1.158 3.847 -19.943 1.00 94.00 87 PHE A C 1
ATOM 659 O O . PHE A 1 87 ? -2.127 3.120 -20.144 1.00 94.00 87 PHE A O 1
ATOM 666 N N . GLN A 1 88 ? 0.078 3.516 -20.322 1.00 92.62 88 GLN A N 1
ATOM 667 C CA . GLN A 1 88 ? 0.422 2.341 -21.117 1.00 92.62 88 GLN A CA 1
ATOM 668 C C . GLN A 1 88 ? 0.060 1.022 -20.422 1.00 92.62 88 GLN A C 1
ATOM 670 O O . GLN A 1 88 ? -0.318 0.092 -21.121 1.00 92.62 88 GLN A O 1
ATOM 675 N N . MET A 1 89 ? 0.140 0.947 -19.086 1.00 94.06 89 MET A N 1
ATOM 676 C CA . MET A 1 89 ? -0.196 -0.261 -18.308 1.00 94.06 89 MET A CA 1
ATOM 677 C C . MET A 1 89 ? -1.701 -0.519 -18.262 1.00 94.06 89 MET A C 1
ATOM 679 O O . MET A 1 89 ? -2.146 -1.653 -18.157 1.00 94.06 89 MET A O 1
ATOM 683 N N . THR A 1 90 ? -2.504 0.543 -18.301 1.00 95.44 90 THR A N 1
ATOM 684 C CA . THR A 1 90 ? -3.966 0.414 -18.346 1.00 95.44 90 THR A CA 1
ATOM 685 C C . THR A 1 90 ? -4.460 0.244 -19.777 1.00 95.44 90 THR A C 1
ATOM 687 O O . THR A 1 90 ? -5.428 -0.472 -20.016 1.00 95.44 90 THR A O 1
ATOM 690 N N . HIS A 1 91 ? -3.815 0.913 -20.735 1.00 95.69 91 HIS A N 1
ATOM 691 C CA . HIS A 1 91 ? -4.188 0.844 -22.143 1.00 95.69 91 HIS A CA 1
ATOM 692 C C . HIS A 1 91 ? -3.844 -0.510 -22.776 1.00 95.69 91 HIS A C 1
ATOM 694 O O . HIS A 1 91 ? -4.602 -0.981 -23.621 1.00 95.69 91 HIS A O 1
ATOM 700 N N . ASN A 1 92 ? -2.745 -1.130 -22.337 1.00 93.81 92 ASN A N 1
ATOM 701 C CA . ASN A 1 92 ? -2.296 -2.450 -22.769 1.00 93.81 92 ASN A CA 1
ATOM 702 C C . ASN A 1 92 ? -2.319 -3.384 -21.543 1.00 93.81 92 ASN A C 1
ATOM 704 O O . ASN A 1 92 ? -1.392 -3.329 -20.736 1.00 93.81 92 ASN A O 1
ATOM 708 N N . PRO A 1 93 ? -3.414 -4.135 -21.325 1.00 91.56 93 PRO A N 1
ATOM 709 C CA . PRO A 1 93 ? -3.643 -4.885 -20.089 1.00 91.56 93 PRO A CA 1
ATOM 710 C C . PRO A 1 93 ? -2.880 -6.216 -19.992 1.00 91.56 93 PRO A C 1
ATOM 712 O O . PRO A 1 93 ? -2.968 -6.868 -18.949 1.00 91.56 93 PRO A O 1
ATOM 715 N N . GLU A 1 94 ? -2.221 -6.659 -21.066 1.00 87.19 94 GLU A N 1
ATOM 716 C CA . GLU A 1 94 ? -1.339 -7.836 -21.058 1.00 87.19 94 GLU A CA 1
ATOM 717 C C . GLU A 1 94 ? -0.068 -7.670 -20.209 1.00 87.19 94 GLU A C 1
ATOM 719 O O . GLU A 1 94 ? 0.346 -8.694 -19.616 1.00 87.19 94 GLU A O 1
#

pLDDT: mean 94.98, std 3.23, range [73.56, 98.0]

Secondary structure (DSSP, 8-state):
-----S-SSSSGGG--TTEEEEEEE-TTS-EEEES----EEE--PPTTGGGSHHHHHHHHHHHHHHHHHHHHHTT-S--EEE-PPPHHHHHS--

Radius of gyration: 17.92 Å; chains: 1; bounding box: 44×24×43 Å

=== Feature glossary ===
Feature key, reading from the visual/contextual features back to the raw sequence:

Rendered structure images. Structure images are PyMOL renders from six orthogonal camera directions. Cartoon representation draws helices as coils and strands as arrows; sticks shows the backbone as bonds; surface shows the solvent-excluded envelope. Rainbow coloring maps sequence position to hue (blue→red, N→C); chain coloring assigns a distinct color per polypeptide.

Contact-map, Ramachandran, and PAE plots. Three diagnostic plots accompany the record. The Cα contact map visualizes the tertiary structure as a 2D adjacency matrix (8 Å cutoff, sequence-local contacts suppressed). The Ramachandran plot shows the distribution of backbone (φ, ψ) torsions, with points in the α and β basins reflecting secondary structure content. The PAE plot shows AlphaFold's inter-residue confidence as a color matrix.

InterPro / GO / CATH / organism. The annotation block draws on four external resources. InterPro: which protein families and domains the sequence belongs to. GO: standardized terms for what the protein does, what process it participates in, and where in the cell it acts. CATH: which structural fold it has in the CATH hierarchy. Organism: the species of origin.

Nearest PDB structures. Structural nearest neighbors (via Foldseek easy-search vs the PDB). Reported per hit: target PDB id, E-value, and alignment TM-score. A TM-score above ~0.5 is the conventional threshold for 'same fold'.

Predicted aligned error. Predicted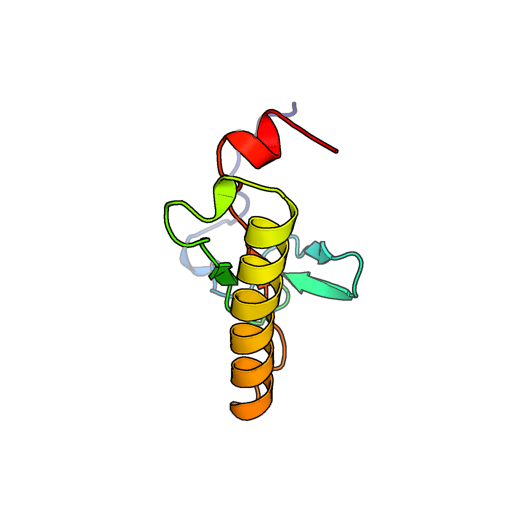 aligned error is AlphaFold's pairwise confidence. Unlike pLDDT (per-residue), PAE is per-residue-pair and captures whether two parts of the structure are correctly placed relative to each other. Units are ångströms of expected positional error.

Solvent-accessible surface area. SASA measures how much of the protein is reachable by solvent. It is computed by rolling a water-sized probe over the atomic surface and summing the exposed area (Å²). Per-residue SASA distinguishes core (buried, low SASA) from surface (exposed, high SASA) residues; total SASA is a whole-molecule size measure.

B-factor. Crystallographic B-factors measure how much each atom's electron density is smeared out, in Å². They rise in mobile loops and surface residues and fall in the buried interior. In AlphaFold models this column is repurposed to hold pLDDT instead.

pLDDT. For AlphaFold models, the B-factor field carries pLDDT — the model's own estimate of local accuracy on a 0–100 scale. Regions with pLDDT<50 should be treated as essentially unmodeled; they often correspond to intrinsically disordered segments.

Backbone torsions (φ/ψ). φ (phi) and ψ (psi) are the two rotatable backbone dihedrals per residue: φ is the C(i-1)–N–Cα–C torsion, ψ is the N–Cα–C–N(i+1) torsion, both in degrees on (−180°, 180°]. α-helical residues cluster near (−60°, −45°); β-strand residues near (−120°, +130°). A Ramachandran plot is simply a scatter of (φ, ψ) for every residue.

Radius of gyration, Cα contacts, bounding box. Radius of gyration (Rg) is the root-mean-square distance of Cα atoms from their centroid — a single number for overall size and compactness. A globular domain of N residues has Rg ≈ 2.2·N^0.38 Å; an extended or disordered chain has a much larger Rg. The Cα contact count is the number of residue pairs whose Cα atoms are within 8 Å and are more than four positions apart in sequence — a standard proxy for tertiary packing density. The bounding box is the smallest axis-aligned box enclosing all Cα atoms.

Secondary structure (3-state, P-SEA). Three-state secondary structure (P-SEA) collapses the eight DSSP classes into helix (a), strand (b), and coil (c). P-SEA assigns these from Cα geometry alone — distances and angles — without requiring backbone oxygens, so it works on any Cα trace.

Secondary structure (8-state, DSSP). Secondary structure is the local, repeating backbone conformation. DSSP classifies it into eight states by reading the hydrogen-bond network: three helix types (H, G, I), two β types (E, B), two non-regular types (T, S), and unstructured coil (-).

Foldseek 3Di. The Foldseek 3Di string encodes local tertiary geometry as a 20-letter alphabet — one character per residue — derived from the relative positions of nearby Cα atoms. Unlike the amino-acid sequence, 3Di is a direct function of the 3D structure, so two proteins with the same fold have similar 3Di strings even at low sequence identity.

mmCIF coordinates. Structure coordinates are given as an mmCIF _atom_site loop: one row per atom with element, residue name, chain id, sequence number, and x/y/z position in Å. Only the four main-chain atoms per residue are included here; side chains are omitted to keep the record compact.

Sequence. This is the polypeptide sequence — one letter per residue, N-terminus first. Length ranges from a few dozen residues for small domains to over a thousand for large multi-domain proteins.